Protein AF-A0A523XKY1-F1 (afdb_monomer)

Radius of gyration: 16.98 Å; Cα contacts (8 Å, |Δi|>4): 41; chains: 1; bounding box: 39×21×54 Å

Sequence (77 aa):
MRIFPFCIVPFIWLIILGLLGLWIWMLVDCIKREEKNFPSLGENTKLIWILIIILTQWIGAIIYYFMVKQKMDKSSS

Mean predicted aligned error: 9.05 Å

Structure (mmCIF, N/CA/C/O backbone):
data_AF-A0A523XKY1-F1
#
_entry.id   AF-A0A523XKY1-F1
#
loop_
_atom_site.group_PDB
_atom_site.id
_atom_site.type_symbol
_atom_site.label_atom_id
_atom_site.label_alt_id
_atom_site.label_comp_id
_atom_site.label_asym_id
_atom_site.label_entity_id
_atom_site.label_seq_id
_atom_site.pdbx_PDB_ins_code
_atom_site.Cartn_x
_atom_site.Cartn_y
_atom_site.Cartn_z
_atom_site.occupancy
_atom_site.B_iso_or_equiv
_atom_site.auth_seq_id
_atom_site.auth_comp_id
_atom_site.auth_asym_id
_atom_site.auth_atom_id
_atom_site.pdbx_PDB_model_num
ATOM 1 N N . MET A 1 1 ? 27.228 -2.605 -29.119 1.00 54.22 1 MET A N 1
ATOM 2 C CA . MET A 1 1 ? 26.934 -2.736 -27.672 1.00 54.22 1 MET A CA 1
ATOM 3 C C . MET A 1 1 ? 25.654 -1.961 -27.311 1.00 54.22 1 MET A C 1
ATOM 5 O O . MET A 1 1 ? 25.744 -0.884 -26.745 1.00 54.22 1 MET A O 1
ATOM 9 N N . ARG A 1 2 ? 24.456 -2.440 -27.698 1.00 60.06 2 ARG A N 1
ATOM 10 C CA . ARG A 1 2 ? 23.161 -1.753 -27.423 1.00 60.06 2 ARG A CA 1
ATOM 11 C C . ARG A 1 2 ? 22.049 -2.680 -26.888 1.00 60.06 2 ARG A C 1
ATOM 13 O O . ARG A 1 2 ? 20.946 -2.210 -26.653 1.00 60.06 2 ARG A O 1
ATOM 20 N N . ILE A 1 3 ? 22.337 -3.972 -26.683 1.00 62.56 3 ILE A N 1
ATOM 21 C CA . ILE A 1 3 ? 21.357 -4.985 -26.234 1.00 62.56 3 ILE A CA 1
ATOM 22 C C . ILE A 1 3 ? 21.192 -5.004 -24.702 1.00 62.56 3 ILE A C 1
ATOM 24 O O . ILE A 1 3 ? 20.109 -5.292 -24.209 1.00 62.56 3 ILE A O 1
ATOM 28 N N . PHE A 1 4 ? 22.229 -4.638 -23.941 1.00 61.69 4 PHE A N 1
ATOM 29 C CA . PHE A 1 4 ? 22.224 -4.691 -22.471 1.00 61.69 4 PHE A CA 1
ATOM 30 C C . PHE A 1 4 ? 21.037 -3.985 -21.776 1.00 61.69 4 PHE A C 1
ATOM 32 O O . PHE A 1 4 ? 20.463 -4.581 -20.866 1.00 61.69 4 PHE A O 1
ATOM 39 N N . PRO A 1 5 ? 20.594 -2.777 -22.186 1.00 65.44 5 PRO A N 1
ATOM 40 C CA . PRO A 1 5 ? 19.451 -2.132 -21.537 1.00 65.44 5 PRO A CA 1
ATOM 41 C C . PRO A 1 5 ? 18.104 -2.787 -21.883 1.00 65.44 5 PRO A C 1
ATOM 43 O O . PRO A 1 5 ? 17.147 -2.629 -21.132 1.00 65.44 5 PRO A O 1
ATOM 46 N N . PHE A 1 6 ? 18.012 -3.552 -22.976 1.00 69.69 6 PHE A N 1
ATOM 47 C CA . PHE A 1 6 ? 16.743 -4.108 -23.454 1.00 69.69 6 PHE A CA 1
ATOM 48 C C . PHE A 1 6 ? 16.190 -5.214 -22.540 1.00 69.69 6 PHE A C 1
ATOM 50 O O . PHE A 1 6 ? 14.979 -5.343 -22.408 1.00 69.69 6 PHE A O 1
ATOM 57 N N . CYS A 1 7 ? 17.058 -5.967 -21.854 1.00 72.88 7 CYS A N 1
ATOM 58 C CA . CYS A 1 7 ? 16.635 -7.012 -20.912 1.00 72.88 7 CYS A CA 1
ATOM 59 C C . CYS A 1 7 ? 16.439 -6.503 -19.474 1.00 72.88 7 CYS A C 1
ATOM 61 O O . CYS A 1 7 ? 15.668 -7.085 -18.717 1.00 72.88 7 CYS A O 1
ATOM 63 N N . ILE A 1 8 ? 17.110 -5.415 -19.085 1.00 81.56 8 ILE A N 1
ATOM 64 C CA . ILE A 1 8 ? 17.073 -4.898 -17.706 1.00 81.56 8 ILE A CA 1
ATOM 65 C C . ILE A 1 8 ? 15.805 -4.067 -17.459 1.00 81.56 8 ILE A C 1
ATOM 67 O O . ILE A 1 8 ? 15.180 -4.177 -16.406 1.00 81.56 8 ILE A O 1
ATOM 71 N N . VAL A 1 9 ? 15.385 -3.268 -18.443 1.00 84.88 9 VAL A N 1
ATOM 72 C CA . 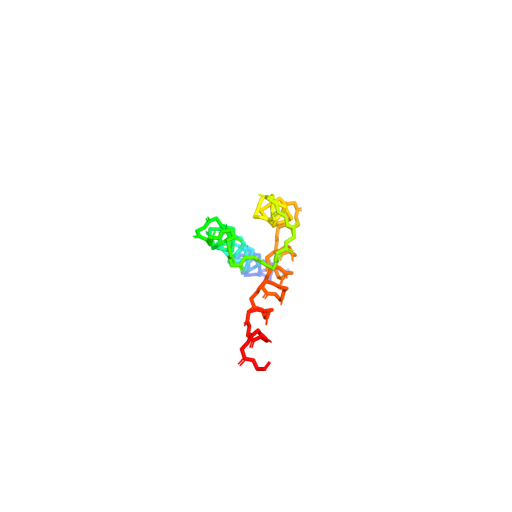VAL A 1 9 ? 14.190 -2.414 -18.353 1.00 84.88 9 VAL A CA 1
ATOM 73 C C . VAL A 1 9 ? 12.894 -3.193 -18.060 1.00 84.88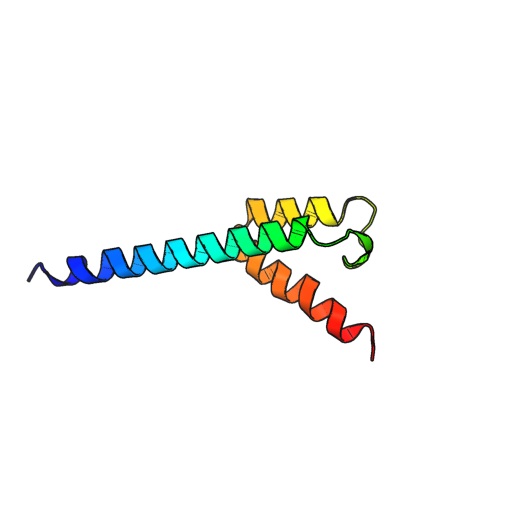 9 VAL A C 1
ATOM 75 O O . VAL A 1 9 ? 12.191 -2.795 -17.128 1.00 84.88 9 VAL A O 1
ATOM 78 N N . PRO A 1 10 ? 12.554 -4.297 -18.761 1.00 86.88 10 PRO A N 1
ATOM 79 C CA . PRO A 1 10 ? 11.344 -5.060 -18.447 1.00 86.88 10 PRO A CA 1
ATOM 80 C C . PRO A 1 10 ? 11.419 -5.731 -17.071 1.00 86.88 10 PRO A C 1
ATOM 82 O O . PRO A 1 10 ? 10.402 -5.841 -16.392 1.00 86.88 10 PRO A O 1
ATOM 85 N N . PHE A 1 11 ? 12.616 -6.125 -16.625 1.00 86.94 11 PHE A N 1
ATOM 86 C CA . PHE A 1 11 ? 12.818 -6.730 -15.310 1.00 86.94 11 PHE A CA 1
ATOM 87 C C . PHE A 1 11 ? 12.559 -5.730 -14.174 1.00 86.94 11 PHE A C 1
ATOM 89 O O . PHE A 1 11 ? 11.859 -6.041 -13.212 1.00 86.94 11 PHE A O 1
ATOM 96 N N . ILE A 1 12 ? 13.045 -4.493 -14.320 1.00 88.12 12 ILE A N 1
ATOM 97 C CA . ILE A 1 12 ? 12.756 -3.395 -13.386 1.00 88.12 12 ILE A CA 1
ATOM 98 C C . ILE A 1 12 ? 11.256 -3.079 -13.370 1.00 88.12 12 ILE A C 1
ATOM 100 O O . ILE A 1 12 ? 10.674 -2.909 -12.301 1.00 88.12 12 ILE A O 1
ATOM 104 N N . TRP A 1 13 ? 10.611 -3.050 -14.538 1.00 87.62 13 TRP A N 1
ATOM 105 C CA . TRP A 1 13 ? 9.166 -2.833 -14.642 1.00 87.62 13 TRP A CA 1
ATOM 106 C C . TRP A 1 13 ? 8.349 -3.911 -13.925 1.00 87.62 13 TRP A C 1
ATOM 108 O O . TRP A 1 13 ? 7.395 -3.586 -13.222 1.00 87.62 13 TRP A O 1
ATOM 118 N N . LEU A 1 14 ? 8.750 -5.177 -14.048 1.00 89.00 14 LEU A N 1
ATOM 119 C CA . LEU A 1 14 ? 8.140 -6.304 -13.338 1.00 89.00 14 LEU A CA 1
ATOM 120 C C . LEU A 1 14 ? 8.255 -6.155 -11.818 1.00 89.00 14 LEU A C 1
ATOM 122 O O . LEU A 1 14 ? 7.281 -6.383 -11.102 1.00 89.00 14 LEU A O 1
ATOM 126 N N . ILE A 1 15 ? 9.420 -5.723 -11.330 1.00 89.00 15 ILE A N 1
ATOM 127 C CA . ILE A 1 15 ? 9.644 -5.452 -9.906 1.00 89.00 15 ILE A CA 1
ATOM 128 C C . ILE A 1 15 ? 8.731 -4.317 -9.432 1.00 89.00 15 ILE A C 1
ATOM 130 O O . ILE A 1 15 ? 8.038 -4.476 -8.431 1.00 89.00 15 ILE A O 1
ATOM 134 N N . ILE A 1 16 ? 8.666 -3.202 -10.165 1.00 87.44 16 ILE A N 1
ATOM 135 C CA . ILE A 1 16 ? 7.798 -2.064 -9.824 1.00 87.44 16 ILE A CA 1
ATOM 136 C C . ILE A 1 16 ? 6.324 -2.489 -9.787 1.00 87.44 16 ILE A C 1
ATOM 138 O O . ILE A 1 16 ? 5.612 -2.129 -8.850 1.00 87.44 16 ILE A O 1
ATOM 142 N N . LEU A 1 17 ? 5.873 -3.296 -10.754 1.00 89.31 17 LEU A N 1
ATOM 143 C CA . LEU A 1 17 ? 4.515 -3.846 -10.758 1.00 89.31 17 LEU A CA 1
ATOM 144 C C . LEU A 1 17 ? 4.254 -4.722 -9.525 1.00 89.31 17 LEU A C 1
ATOM 146 O O . LEU A 1 17 ? 3.193 -4.627 -8.911 1.00 89.31 17 LEU A O 1
ATOM 150 N N . GLY A 1 18 ? 5.231 -5.548 -9.141 1.00 87.50 18 GLY A N 1
ATOM 151 C CA . GLY A 1 18 ? 5.168 -6.372 -7.937 1.00 87.50 18 GLY A CA 1
ATOM 152 C C . GLY A 1 18 ? 5.074 -5.537 -6.659 1.00 87.50 18 GLY A C 1
ATOM 153 O O . GLY A 1 18 ? 4.233 -5.818 -5.808 1.00 87.50 18 GLY A O 1
ATOM 154 N N . LEU A 1 19 ? 5.873 -4.470 -6.544 1.00 84.81 19 LEU A N 1
ATOM 155 C CA . LEU A 1 19 ? 5.807 -3.531 -5.419 1.00 84.81 19 LEU A CA 1
ATOM 156 C C . LEU A 1 19 ? 4.464 -2.792 -5.355 1.00 84.81 19 LEU A C 1
ATOM 158 O O . LEU A 1 19 ? 3.920 -2.629 -4.264 1.00 84.81 19 LEU A O 1
ATOM 162 N N . LEU A 1 20 ? 3.906 -2.387 -6.499 1.00 86.62 20 LEU A N 1
ATOM 163 C CA . LEU A 1 20 ? 2.568 -1.792 -6.566 1.00 86.62 20 LEU A CA 1
ATOM 164 C C . LEU A 1 20 ? 1.487 -2.783 -6.129 1.00 86.62 20 LEU A C 1
ATOM 166 O O . LEU A 1 20 ? 0.601 -2.419 -5.359 1.00 86.62 20 LEU A O 1
ATOM 170 N N . GLY A 1 21 ? 1.581 -4.043 -6.561 1.00 87.69 21 GLY A N 1
ATOM 171 C CA . GLY A 1 21 ? 0.683 -5.105 -6.107 1.00 87.69 21 GLY A CA 1
ATOM 172 C C . GLY A 1 21 ? 0.756 -5.313 -4.594 1.00 87.69 21 GLY A C 1
ATOM 173 O O . GLY A 1 21 ? -0.277 -5.393 -3.932 1.00 87.69 21 GLY A O 1
ATOM 174 N N . LEU A 1 22 ? 1.968 -5.321 -4.030 1.00 84.94 22 LEU A N 1
ATOM 175 C CA . LEU A 1 22 ? 2.200 -5.419 -2.587 1.00 84.94 22 LEU A CA 1
ATOM 176 C C . LEU A 1 22 ? 1.610 -4.219 -1.834 1.00 84.94 22 LEU A C 1
ATOM 178 O O . LEU A 1 22 ? 0.976 -4.387 -0.795 1.00 84.94 22 LEU A O 1
ATOM 182 N N . TRP A 1 23 ? 1.768 -3.013 -2.377 1.00 86.12 23 TRP A N 1
ATOM 183 C CA . TRP A 1 23 ? 1.196 -1.797 -1.811 1.00 86.12 23 TRP A CA 1
ATOM 184 C C . TRP A 1 23 ? -0.340 -1.836 -1.784 1.00 86.12 23 TRP A C 1
ATOM 186 O O . TRP A 1 23 ? -0.942 -1.611 -0.732 1.00 86.12 23 TRP A O 1
ATOM 196 N N . ILE A 1 24 ? -0.976 -2.200 -2.904 1.00 87.81 24 ILE A N 1
ATOM 197 C CA . ILE A 1 24 ? -2.436 -2.354 -2.988 1.00 87.81 24 ILE A CA 1
ATOM 198 C C . ILE A 1 24 ? -2.913 -3.443 -2.028 1.00 87.81 24 ILE A C 1
ATOM 200 O O . ILE A 1 24 ? -3.907 -3.254 -1.329 1.00 87.81 24 ILE A O 1
ATOM 204 N N . TRP A 1 25 ? -2.204 -4.570 -1.951 1.00 86.81 25 TRP A N 1
ATOM 205 C CA . TRP A 1 25 ? -2.563 -5.654 -1.043 1.00 86.81 25 TRP A CA 1
ATOM 206 C C . TRP A 1 25 ? -2.553 -5.201 0.422 1.00 86.81 25 TRP A C 1
ATOM 208 O O . TRP A 1 25 ? -3.493 -5.502 1.156 1.00 86.81 25 TRP A O 1
ATOM 218 N N . MET A 1 26 ? -1.561 -4.406 0.828 1.00 84.19 26 MET A N 1
ATOM 219 C CA . MET A 1 26 ? -1.477 -3.847 2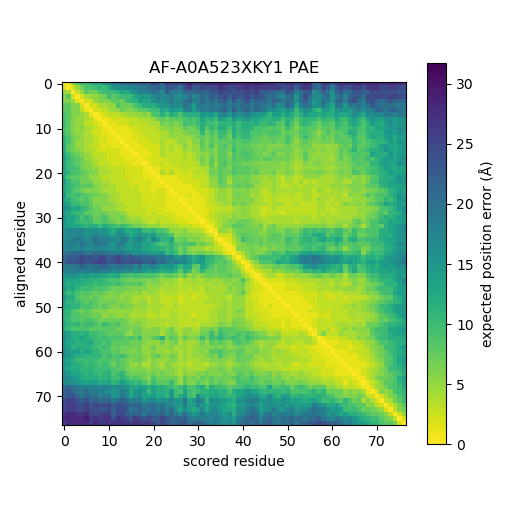.183 1.00 84.19 26 MET A CA 1
ATOM 220 C C . MET A 1 26 ? -2.571 -2.812 2.457 1.00 84.19 26 MET A C 1
ATOM 222 O O . MET A 1 26 ? -3.104 -2.748 3.564 1.00 84.19 26 MET A O 1
ATOM 226 N N . LEU A 1 27 ? -2.964 -2.040 1.444 1.00 85.69 27 LEU A N 1
ATOM 227 C CA . LEU A 1 27 ? -4.091 -1.116 1.533 1.00 85.69 27 LEU A CA 1
ATOM 228 C C . LEU A 1 27 ? -5.419 -1.873 1.713 1.00 85.69 27 LEU A C 1
ATOM 230 O O . LEU A 1 27 ? -6.223 -1.517 2.574 1.00 85.69 27 LEU A O 1
ATOM 234 N N . VAL A 1 28 ? -5.616 -2.968 0.974 1.00 88.06 28 VAL A N 1
ATOM 235 C CA . VAL A 1 28 ? -6.768 -3.867 1.140 1.00 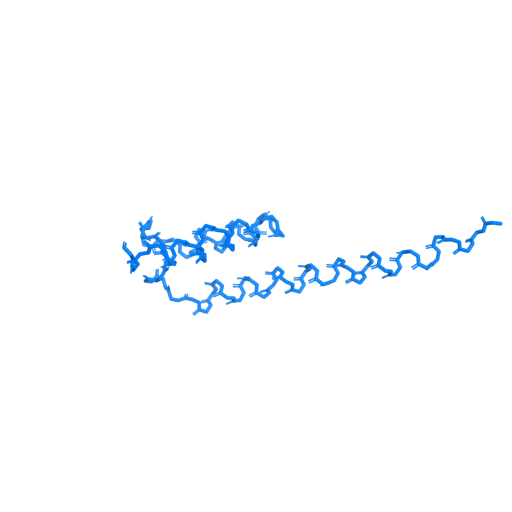88.06 28 VAL A CA 1
ATOM 236 C C . VAL A 1 28 ? -6.758 -4.539 2.516 1.00 88.06 28 VAL A C 1
ATOM 238 O O . VAL A 1 28 ? -7.812 -4.598 3.149 1.00 88.06 28 VAL A O 1
ATOM 241 N N . ASP A 1 29 ? -5.606 -5.002 3.015 1.00 85.31 29 ASP A N 1
ATOM 242 C CA . ASP A 1 29 ? -5.485 -5.557 4.376 1.00 85.31 29 ASP A CA 1
ATOM 243 C C . ASP A 1 29 ? -5.897 -4.515 5.421 1.00 85.31 29 ASP A C 1
ATOM 245 O O . ASP A 1 29 ? -6.727 -4.794 6.283 1.00 85.31 29 ASP A O 1
ATOM 249 N N . CYS A 1 30 ? -5.417 -3.276 5.279 1.00 84.38 30 CYS A N 1
ATOM 250 C CA . CYS A 1 30 ? -5.744 -2.175 6.179 1.00 84.38 30 CYS A CA 1
ATOM 251 C C . CYS A 1 30 ? -7.242 -1.814 6.166 1.00 84.38 30 CYS A C 1
ATOM 253 O O . CYS A 1 30 ? -7.802 -1.480 7.211 1.00 84.38 30 CYS A O 1
ATOM 255 N N . ILE A 1 31 ? -7.913 -1.904 5.011 1.00 84.06 31 ILE A N 1
ATOM 256 C CA . ILE A 1 31 ? -9.361 -1.661 4.893 1.00 84.06 31 ILE A CA 1
ATOM 257 C C . ILE A 1 31 ? -10.178 -2.829 5.455 1.00 84.06 31 ILE A C 1
ATOM 259 O O . ILE A 1 31 ? -11.188 -2.595 6.122 1.00 84.06 31 ILE A O 1
ATOM 263 N N . LYS A 1 32 ? -9.770 -4.077 5.196 1.00 83.25 32 LYS A N 1
ATOM 264 C CA . LYS A 1 32 ? -10.468 -5.275 5.695 1.00 83.25 32 LYS A CA 1
ATOM 265 C C . LYS A 1 32 ? -10.262 -5.483 7.194 1.00 83.25 32 LYS A C 1
ATOM 267 O O . LYS A 1 32 ? -11.110 -6.094 7.837 1.00 83.25 32 LYS A O 1
ATOM 272 N N . ARG A 1 33 ? -9.165 -4.974 7.759 1.00 78.12 33 ARG A N 1
ATOM 273 C CA . ARG A 1 33 ? -8.889 -5.037 9.194 1.00 78.12 33 ARG A CA 1
ATOM 274 C C . ARG A 1 33 ? -9.888 -4.178 9.972 1.00 78.12 33 ARG A C 1
ATOM 276 O O . ARG A 1 33 ? -10.199 -3.038 9.615 1.00 78.12 33 ARG A O 1
ATOM 283 N N . GLU A 1 34 ? -10.402 -4.750 11.052 1.00 71.00 34 GLU A N 1
ATOM 284 C CA . GLU A 1 34 ? -11.317 -4.057 11.954 1.00 71.00 34 GLU A CA 1
ATOM 285 C C . GLU A 1 34 ? -10.561 -3.0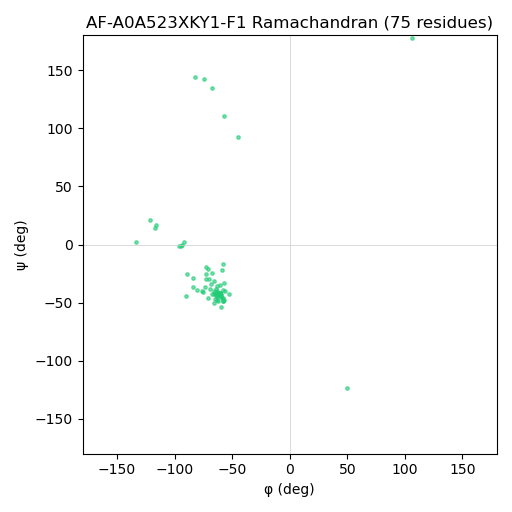37 12.814 1.00 71.00 34 GLU A C 1
ATOM 287 O O . GLU A 1 34 ? -9.458 -3.313 13.288 1.00 71.00 34 GLU A O 1
ATOM 292 N N . GLU A 1 35 ? -11.184 -1.884 13.062 1.00 67.94 35 GLU A N 1
ATOM 293 C CA . GLU A 1 35 ? -10.599 -0.739 13.784 1.00 67.94 35 GLU A CA 1
ATOM 294 C C . GLU A 1 35 ? -10.116 -1.100 15.194 1.00 67.94 35 GLU A C 1
ATOM 296 O O . GLU A 1 35 ? -9.071 -0.635 15.639 1.00 67.94 35 GLU A O 1
ATOM 301 N N . LYS A 1 36 ? -10.821 -2.031 15.840 1.00 63.56 36 LYS A N 1
ATOM 302 C CA . LYS A 1 36 ? -10.509 -2.622 17.152 1.00 63.56 36 LYS A CA 1
ATOM 303 C C . LYS A 1 36 ? -9.145 -3.322 17.234 1.00 63.56 36 LYS A C 1
ATOM 305 O O . LYS A 1 36 ? -8.622 -3.480 18.330 1.00 63.56 36 LYS A O 1
ATOM 310 N N . ASN A 1 37 ? -8.564 -3.734 16.105 1.00 64.81 37 ASN A N 1
ATOM 311 C CA . ASN A 1 37 ? -7.251 -4.393 16.061 1.00 64.81 37 ASN A CA 1
ATOM 312 C C . ASN A 1 37 ? -6.095 -3.420 15.796 1.00 64.81 37 ASN A C 1
ATOM 314 O O . ASN A 1 37 ? -4.940 -3.842 15.713 1.00 64.81 37 ASN A O 1
ATOM 318 N N . PHE A 1 38 ? -6.382 -2.132 15.609 1.00 69.25 38 PHE A N 1
ATOM 319 C CA . PHE A 1 38 ? -5.336 -1.131 15.486 1.00 69.25 38 PHE A CA 1
ATOM 320 C C . PHE A 1 38 ? -4.862 -0.719 16.878 1.00 69.25 38 PHE A C 1
ATOM 322 O O . PHE A 1 38 ? -5.674 -0.650 17.803 1.00 69.25 38 PHE A O 1
ATOM 329 N N . PRO A 1 39 ? -3.559 -0.437 17.054 1.00 61.72 39 PRO A N 1
ATOM 330 C CA . PRO A 1 39 ? -3.058 0.066 18.323 1.00 61.72 39 PRO A CA 1
ATOM 331 C C . PRO A 1 39 ? -3.825 1.344 18.667 1.00 61.72 39 PRO A C 1
ATOM 333 O O . PRO A 1 39 ? -3.700 2.335 17.956 1.00 61.72 39 PRO A O 1
ATOM 336 N N . SER A 1 40 ? -4.662 1.255 19.705 1.00 57.34 40 SER A N 1
ATOM 337 C CA . SER A 1 40 ? -5.663 2.240 20.129 1.00 57.34 40 SER A CA 1
ATOM 338 C C . SER A 1 40 ? -5.127 3.677 20.122 1.00 57.34 40 SER A C 1
ATOM 340 O O . SER A 1 40 ? -4.562 4.134 21.113 1.00 57.34 40 SER A O 1
ATOM 342 N N . LEU A 1 41 ? -5.317 4.390 19.009 1.00 57.16 41 LEU A N 1
ATOM 343 C CA . LEU A 1 41 ? -4.907 5.787 18.814 1.00 57.16 41 LEU A CA 1
ATOM 344 C C . LEU A 1 41 ? -6.117 6.722 18.597 1.00 57.16 41 LEU A C 1
ATOM 346 O O . LEU A 1 41 ? -5.955 7.861 18.174 1.00 57.16 41 LEU A O 1
ATOM 350 N N . GLY A 1 42 ? -7.331 6.278 18.942 1.00 64.62 42 GLY A N 1
ATOM 351 C CA . GLY A 1 42 ? -8.567 7.066 18.853 1.00 64.62 42 GLY A CA 1
ATOM 352 C C . GLY A 1 42 ? -9.487 6.659 17.698 1.00 64.62 42 GLY A C 1
ATOM 353 O O . GLY A 1 42 ? -9.152 5.779 16.899 1.00 64.62 42 GLY A O 1
ATOM 354 N N . GLU A 1 43 ? -10.648 7.316 17.611 1.00 70.75 43 GLU A N 1
ATOM 355 C CA . GLU A 1 43 ? -11.783 6.965 16.731 1.00 70.75 43 GLU A CA 1
ATOM 356 C C . GLU A 1 43 ? -11.448 6.917 15.228 1.00 70.75 43 GLU A C 1
ATOM 358 O O . GLU A 1 43 ? -12.175 6.307 14.458 1.00 70.75 43 GLU A O 1
ATOM 363 N N . ASN A 1 44 ? -10.321 7.497 14.795 1.00 78.44 44 ASN A N 1
ATOM 364 C CA . ASN A 1 44 ? -9.950 7.606 13.378 1.00 78.44 44 ASN A CA 1
ATOM 365 C C . ASN A 1 44 ? -8.656 6.859 13.013 1.00 78.44 44 ASN A C 1
ATOM 367 O O . ASN A 1 44 ? -8.084 7.081 11.944 1.00 78.44 44 ASN A O 1
ATOM 371 N N . THR A 1 45 ? -8.166 5.968 13.880 1.00 81.56 45 THR A N 1
ATOM 372 C CA . THR A 1 45 ? -6.855 5.308 13.706 1.00 81.56 45 THR A CA 1
ATOM 373 C C . THR A 1 45 ? -6.734 4.577 12.364 1.00 81.56 45 THR A C 1
ATOM 3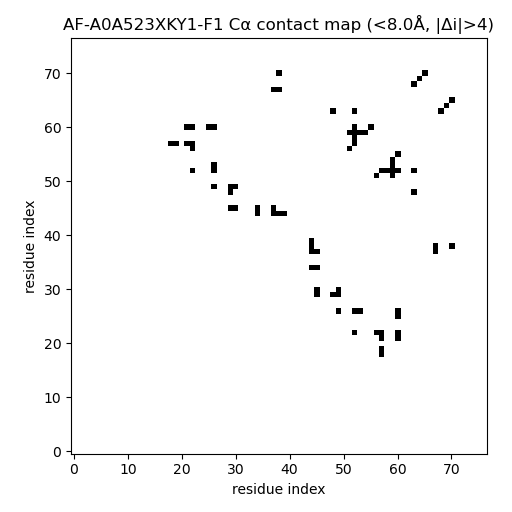75 O O . THR A 1 45 ? -5.699 4.657 11.699 1.00 81.56 45 THR A O 1
ATOM 378 N N . LYS A 1 46 ? -7.803 3.904 11.923 1.00 82.69 46 LYS A N 1
ATOM 379 C CA . LYS A 1 46 ? -7.843 3.213 10.627 1.00 82.69 46 LYS A CA 1
ATOM 380 C C . LYS A 1 46 ? -7.699 4.182 9.456 1.00 82.69 46 LYS A C 1
ATOM 382 O O . L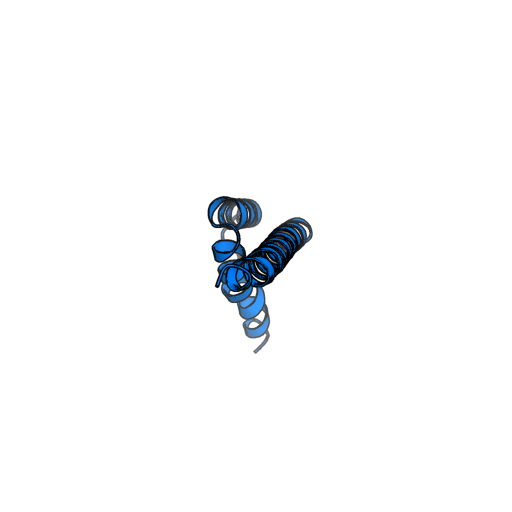YS A 1 46 ? -6.916 3.918 8.546 1.00 82.69 46 LYS A O 1
ATOM 387 N N . LEU A 1 47 ? -8.411 5.309 9.493 1.00 84.81 47 LEU A N 1
ATOM 388 C CA . LEU A 1 47 ? -8.344 6.335 8.451 1.00 84.81 47 LEU A CA 1
ATOM 389 C C . LEU A 1 47 ? -6.950 6.965 8.372 1.00 84.81 47 LEU A C 1
ATOM 391 O O . LEU A 1 47 ? -6.429 7.123 7.271 1.00 84.81 47 LEU A O 1
ATOM 395 N N . ILE A 1 48 ? -6.312 7.243 9.517 1.00 86.31 48 ILE A N 1
ATOM 396 C CA . ILE A 1 48 ? -4.920 7.719 9.563 1.00 86.31 48 ILE A CA 1
ATOM 397 C C . ILE A 1 48 ? -3.983 6.723 8.870 1.00 86.31 48 ILE A C 1
ATOM 399 O O . ILE A 1 48 ? -3.182 7.125 8.029 1.00 86.31 48 ILE A O 1
ATOM 403 N N . TRP A 1 49 ? -4.087 5.426 9.176 1.00 85.88 49 TRP A N 1
ATOM 404 C CA . TRP A 1 49 ? -3.224 4.412 8.565 1.00 85.88 49 TRP A CA 1
ATOM 405 C C . TRP A 1 49 ? -3.457 4.264 7.065 1.00 85.88 49 TRP A C 1
ATOM 407 O O . TRP A 1 49 ? -2.489 4.173 6.312 1.00 85.88 49 TRP A O 1
ATOM 417 N N . ILE A 1 50 ? -4.713 4.309 6.617 1.00 87.06 50 ILE A N 1
ATOM 418 C CA . ILE A 1 50 ? -5.044 4.322 5.188 1.00 87.06 50 ILE A CA 1
ATOM 419 C C . ILE A 1 50 ? -4.411 5.544 4.512 1.00 87.06 50 ILE A C 1
ATOM 421 O O . ILE A 1 50 ? -3.786 5.403 3.463 1.00 87.06 50 ILE A O 1
ATOM 425 N N . LEU A 1 51 ? -4.507 6.727 5.126 1.00 87.62 51 LEU A N 1
ATOM 426 C CA . LEU A 1 51 ? -3.945 7.961 4.579 1.00 87.62 51 LEU A CA 1
ATOM 427 C C . LEU A 1 51 ? -2.412 7.913 4.512 1.00 87.62 51 LEU A C 1
ATOM 429 O O . LEU A 1 51 ? -1.835 8.299 3.498 1.00 87.62 51 LEU A O 1
ATOM 433 N N . ILE A 1 52 ? -1.756 7.377 5.547 1.00 87.94 52 ILE A N 1
ATOM 434 C CA . ILE A 1 52 ? -0.306 7.147 5.560 1.00 87.94 52 ILE A CA 1
ATOM 435 C C . ILE A 1 52 ? 0.074 6.202 4.421 1.00 87.94 52 ILE A C 1
ATOM 437 O O . ILE A 1 52 ? 0.910 6.569 3.599 1.00 87.94 52 ILE A O 1
ATOM 441 N N . ILE A 1 53 ? -0.557 5.026 4.320 1.00 87.00 53 ILE A N 1
ATOM 442 C CA . ILE A 1 53 ? -0.268 4.042 3.264 1.00 87.00 53 ILE A CA 1
ATOM 443 C C . ILE A 1 53 ? -0.483 4.660 1.878 1.00 87.00 53 ILE A C 1
ATOM 445 O O . ILE A 1 53 ? 0.322 4.418 0.983 1.00 87.00 53 ILE A O 1
ATOM 449 N N . ILE A 1 54 ? -1.512 5.493 1.697 1.00 87.38 54 ILE A N 1
ATOM 450 C CA . ILE A 1 54 ? -1.772 6.189 0.431 1.00 87.38 54 ILE A CA 1
ATOM 451 C C . ILE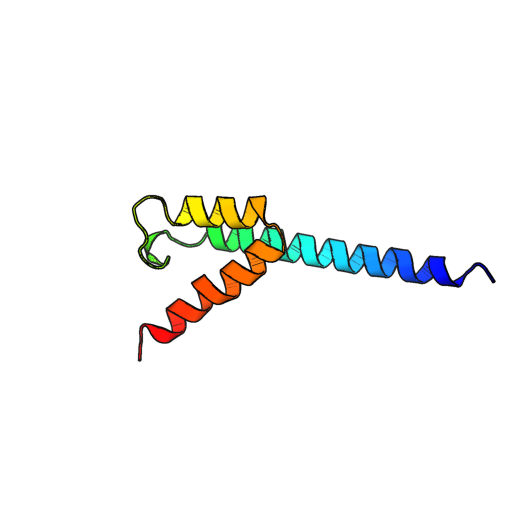 A 1 54 ? -0.683 7.204 0.088 1.00 87.38 54 ILE A C 1
ATOM 453 O O . ILE A 1 54 ? -0.147 7.163 -1.021 1.00 87.38 54 ILE A O 1
ATOM 457 N N . LEU A 1 55 ? -0.335 8.081 1.031 1.00 86.81 55 LEU A N 1
ATOM 458 C CA . LEU A 1 55 ? 0.611 9.177 0.811 1.00 86.81 55 LEU A CA 1
ATOM 459 C C . LEU A 1 55 ? 2.062 8.707 0.713 1.00 86.81 55 LEU A C 1
ATOM 461 O O . LEU A 1 55 ? 2.835 9.252 -0.069 1.00 86.81 55 LEU A O 1
ATOM 465 N N . THR A 1 56 ? 2.439 7.692 1.491 1.00 86.62 56 THR A N 1
ATOM 466 C CA . THR A 1 56 ? 3.807 7.145 1.493 1.00 86.62 56 THR A CA 1
ATOM 467 C C . THR A 1 56 ? 3.978 5.916 0.606 1.00 86.62 56 THR A C 1
ATOM 469 O O . THR A 1 56 ? 5.092 5.407 0.482 1.00 86.62 56 THR A O 1
ATOM 472 N N . GLN A 1 57 ? 2.915 5.449 -0.054 1.00 85.88 57 GLN A N 1
ATOM 473 C CA . GLN A 1 57 ? 2.953 4.311 -0.969 1.00 85.88 57 GLN A CA 1
ATOM 474 C C . GLN A 1 57 ? 3.651 3.082 -0.331 1.00 85.88 57 GLN A C 1
ATOM 476 O O . GLN A 1 57 ? 3.297 2.617 0.756 1.00 85.88 57 GLN A O 1
ATOM 481 N N . TRP A 1 58 ? 4.691 2.575 -0.991 1.00 81.06 58 TRP A N 1
ATOM 482 C CA . TRP A 1 58 ? 5.524 1.442 -0.603 1.00 81.06 58 TRP A CA 1
ATOM 483 C C . TRP A 1 58 ? 6.235 1.659 0.743 1.00 81.06 58 TRP A C 1
ATOM 485 O O . TRP A 1 58 ? 6.321 0.715 1.528 1.00 81.06 58 TRP A O 1
ATOM 495 N N . ILE A 1 59 ? 6.646 2.891 1.077 1.00 82.06 59 ILE A N 1
ATOM 496 C CA . ILE A 1 59 ? 7.186 3.217 2.411 1.00 82.06 59 ILE A CA 1
ATOM 497 C C . ILE A 1 59 ? 6.106 3.017 3.482 1.00 82.06 59 ILE A C 1
ATOM 499 O O . ILE A 1 59 ? 6.367 2.413 4.523 1.00 82.06 59 ILE A O 1
ATOM 503 N N . GLY A 1 60 ? 4.878 3.462 3.214 1.00 83.19 60 GLY A N 1
ATOM 504 C CA . GLY A 1 60 ? 3.757 3.334 4.145 1.00 83.19 60 GLY A CA 1
ATOM 505 C C . GLY A 1 60 ? 3.375 1.882 4.406 1.00 83.19 60 GLY A C 1
ATOM 506 O O . GLY A 1 60 ? 3.116 1.509 5.547 1.00 83.19 60 GLY A O 1
ATOM 507 N N . ALA A 1 61 ? 3.420 1.041 3.370 1.00 81.69 61 ALA A N 1
ATOM 508 C CA . ALA A 1 61 ? 3.202 -0.399 3.494 1.00 81.69 61 ALA A CA 1
ATOM 509 C C . ALA A 1 61 ? 4.254 -1.079 4.390 1.00 81.69 61 ALA A C 1
ATOM 511 O O . ALA A 1 61 ? 3.902 -1.909 5.230 1.00 81.69 61 ALA A O 1
ATOM 512 N N . ILE A 1 62 ? 5.533 -0.707 4.258 1.00 82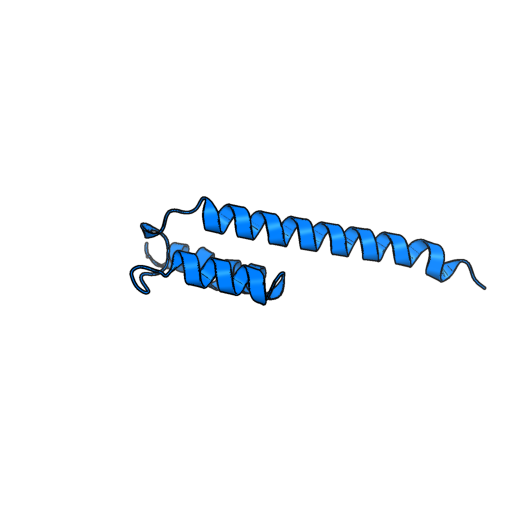.31 62 ILE A N 1
ATOM 513 C CA . ILE A 1 62 ? 6.613 -1.235 5.107 1.00 82.31 62 ILE A CA 1
ATOM 514 C C . ILE A 1 62 ? 6.408 -0.801 6.563 1.00 82.31 62 ILE A C 1
ATOM 516 O O . ILE A 1 62 ? 6.461 -1.632 7.470 1.00 82.31 62 ILE A O 1
ATOM 520 N N . ILE A 1 63 ? 6.122 0.483 6.794 1.00 82.88 63 ILE A N 1
ATOM 521 C CA . ILE A 1 63 ? 5.875 1.017 8.140 1.00 82.88 63 ILE A CA 1
ATOM 522 C C . ILE A 1 63 ? 4.647 0.348 8.769 1.00 82.88 63 ILE A C 1
ATOM 524 O O . ILE A 1 63 ? 4.705 -0.057 9.929 1.00 82.88 63 ILE A O 1
ATOM 528 N N . TYR A 1 64 ? 3.563 0.163 8.008 1.00 81.19 64 TYR A N 1
ATOM 529 C CA . TYR A 1 64 ? 2.367 -0.555 8.455 1.00 81.19 64 TYR A CA 1
ATOM 530 C C . TYR A 1 64 ? 2.694 -1.984 8.883 1.00 81.19 64 TYR A C 1
ATOM 532 O O . TYR A 1 64 ? 2.291 -2.419 9.963 1.00 81.19 64 TYR A O 1
ATOM 540 N N . TYR A 1 65 ? 3.476 -2.703 8.076 1.00 78.69 65 TYR A N 1
ATOM 541 C CA . TYR A 1 65 ? 3.902 -4.058 8.405 1.00 78.69 65 TYR A CA 1
ATOM 542 C C . TYR A 1 65 ? 4.658 -4.106 9.738 1.00 78.69 65 TYR A C 1
ATOM 544 O O . TYR A 1 65 ? 4.334 -4.914 10.604 1.00 78.69 65 TYR A O 1
ATOM 552 N N . PHE A 1 66 ? 5.634 -3.220 9.941 1.00 79.44 66 PHE A N 1
ATOM 553 C CA . PHE A 1 66 ? 6.422 -3.214 11.173 1.00 79.44 66 PHE A CA 1
ATOM 554 C C . PHE A 1 66 ? 5.629 -2.721 12.387 1.00 79.44 66 PHE A C 1
ATOM 556 O O . PHE A 1 66 ? 5.673 -3.356 13.435 1.00 79.44 66 PHE A O 1
ATOM 563 N N . MET A 1 67 ? 4.882 -1.623 12.274 1.00 74.44 67 MET A N 1
ATOM 564 C CA . MET A 1 67 ? 4.219 -1.006 13.428 1.00 74.44 67 MET A CA 1
ATOM 565 C C . MET A 1 67 ? 2.876 -1.639 13.784 1.00 74.44 67 MET A C 1
ATOM 567 O O . MET A 1 67 ? 2.552 -1.712 14.966 1.00 74.44 67 MET A O 1
ATOM 571 N N . VAL A 1 68 ? 2.074 -2.067 12.806 1.00 72.31 68 VAL A N 1
ATOM 572 C CA . VAL A 1 68 ? 0.743 -2.639 13.071 1.00 72.31 68 VAL A CA 1
ATOM 573 C C . VAL A 1 68 ? 0.843 -4.144 13.267 1.00 72.31 68 VAL A C 1
ATOM 575 O O . VAL A 1 68 ? 0.283 -4.672 14.227 1.00 72.31 68 VAL A O 1
ATOM 578 N N . LYS A 1 69 ? 1.603 -4.848 12.418 1.00 66.00 69 LYS A N 1
ATOM 579 C CA . LYS A 1 69 ? 1.675 -6.312 12.496 1.00 66.00 69 LYS A CA 1
ATOM 580 C C . LYS A 1 69 ? 2.541 -6.817 13.654 1.00 66.00 69 LYS A C 1
ATOM 582 O O . LYS A 1 69 ? 2.125 -7.763 14.310 1.00 66.00 69 LYS A O 1
ATOM 587 N N . GLN A 1 70 ? 3.688 -6.195 13.968 1.00 61.97 70 GLN A N 1
ATOM 588 C CA . GLN A 1 70 ? 4.501 -6.659 15.115 1.00 61.97 70 GLN A CA 1
ATOM 589 C C . GLN A 1 70 ? 3.889 -6.315 16.473 1.00 61.97 70 GLN A C 1
ATOM 591 O O . GLN A 1 70 ? 4.116 -7.022 17.450 1.00 61.97 70 GLN A O 1
ATOM 596 N N . LYS A 1 71 ? 3.132 -5.219 16.571 1.00 58.22 71 LYS A N 1
ATOM 597 C CA . LYS A 1 71 ? 2.603 -4.763 17.863 1.00 58.22 71 LYS A CA 1
ATOM 598 C C . LYS A 1 71 ? 1.494 -5.678 18.393 1.00 58.22 71 LYS A C 1
ATOM 600 O O . LYS A 1 71 ? 1.290 -5.716 19.600 1.00 58.22 71 LYS A O 1
ATOM 605 N N . MET A 1 72 ? 0.848 -6.455 17.519 1.00 55.06 72 MET A N 1
ATOM 606 C CA . MET A 1 72 ? -0.066 -7.533 17.916 1.00 55.06 72 MET A CA 1
ATOM 607 C C . MET A 1 72 ? 0.655 -8.715 18.574 1.00 55.06 72 MET A C 1
ATOM 609 O O . MET A 1 72 ? 0.141 -9.260 19.544 1.00 55.06 72 MET A O 1
ATOM 613 N N . ASP A 1 73 ? 1.848 -9.077 18.097 1.00 53.44 73 ASP A N 1
ATOM 614 C CA . ASP A 1 73 ? 2.596 -10.244 18.594 1.00 53.44 73 ASP A CA 1
ATOM 615 C C . ASP A 1 73 ? 3.082 -10.048 20.042 1.00 53.44 73 ASP A C 1
ATOM 617 O O . ASP A 1 73 ? 3.254 -10.994 20.800 1.00 53.44 73 ASP A O 1
ATOM 621 N N . LYS A 1 74 ? 3.246 -8.788 20.463 1.00 52.59 74 LYS A N 1
ATOM 622 C CA . LYS A 1 74 ? 3.715 -8.434 21.810 1.00 52.59 74 LYS A CA 1
ATOM 623 C C . LYS A 1 74 ? 2.612 -8.163 22.836 1.00 52.59 74 LYS A C 1
ATOM 625 O O . LYS A 1 74 ? 2.942 -7.843 23.969 1.00 52.59 74 LYS A O 1
ATOM 630 N N . SER A 1 75 ? 1.328 -8.255 22.477 1.00 47.84 75 SER A N 1
ATOM 631 C CA . SER A 1 75 ? 0.227 -8.017 23.430 1.00 47.84 75 SER A CA 1
ATOM 632 C C . SER A 1 75 ? -0.268 -9.290 24.140 1.00 47.84 75 SER A C 1
ATOM 634 O O . SER A 1 75 ? -1.216 -9.198 24.918 1.00 47.84 75 SER A O 1
ATOM 636 N N . SER A 1 76 ? 0.340 -10.458 23.886 1.00 52.38 76 SER A N 1
ATOM 637 C CA . SER A 1 76 ? 0.019 -11.728 24.563 1.00 52.38 76 SER A CA 1
ATOM 638 C C . SER A 1 76 ? 1.208 -12.370 25.301 1.00 52.38 76 SER A C 1
ATOM 640 O O . SER A 1 76 ? 1.198 -13.582 25.520 1.00 52.38 76 SER A O 1
ATOM 642 N N . SER A 1 77 ? 2.244 -11.601 25.654 1.00 44.31 77 SER A N 1
ATOM 643 C CA . SER A 1 77 ? 3.334 -12.037 26.549 1.00 44.31 77 SER A CA 1
ATOM 644 C C . SER A 1 77 ? 3.459 -11.120 27.750 1.00 44.31 77 SER A C 1
ATOM 646 O O . SER A 1 77 ? 3.321 -9.893 27.554 1.00 44.31 77 SER A O 1
#

Foldseek 3Di:
DPCVVVVVVVVVVVVVVVLQVLLVVLLVVLVPDDPVLFPPPDDCRSVVLNVQSVVVPSVSSVCCCVRRVVVVVPPPD

Secondary structure (DSSP, 8-state):
--SHHHHHHHHHHHHHHHHHHHHHHHHHHHHHS-GGGS-S--TTHHHHHHHHHHHHHHHHHHHHIIIIIHHHHGGG-

Solvent-accessible surface area (backbone atoms only — not comparable to full-atom values): 4535 Å² total; per-residue (Å²): 143,78,63,75,63,69,65,49,53,59,53,52,50,51,50,52,53,50,50,51,50,51,30,52,50,46,52,50,49,58,67,72,48,60,66,88,75,48,85,88,72,60,100,54,44,54,59,52,51,53,50,42,30,63,78,45,36,61,62,24,37,52,51,44,49,57,62,57,58,50,54,61,71,60,73,81,113

pLDDT: mean 76.6, std 12.27, range [44.31, 89.31]